Protein AF-A0A0K8QEB0-F1 (afdb_monomer)

Secondary structure (DSSP, 8-state):
-----HHHHHHH-S-EEEEETTTTEEEEE-S-HHHHHHHHHHHHHHHHHHHHHHHHHHHHHHHHHHHHHH-PPPPPPS---SS--TTHHHHHHHHT------SSHHHHHHHHHHHHTSS--

Structure (mmCIF, N/CA/C/O backbone):
data_AF-A0A0K8QEB0-F1
#
_entry.id   AF-A0A0K8QEB0-F1
#
loop_
_atom_site.group_PDB
_atom_site.id
_atom_site.type_symbol
_atom_site.label_atom_id
_atom_site.label_alt_id
_atom_site.label_comp_id
_atom_site.label_asym_id
_atom_site.label_entity_id
_atom_site.label_seq_id
_atom_site.pdbx_PDB_ins_code
_atom_site.Cartn_x
_atom_site.Cartn_y
_atom_site.Cartn_z
_atom_site.occupancy
_atom_site.B_iso_or_equiv
_atom_site.auth_seq_id
_atom_site.auth_comp_id
_atom_site.auth_asym_id
_atom_site.auth_atom_id
_atom_site.pdbx_PDB_model_num
ATOM 1 N N . MET A 1 1 ? -17.908 -8.258 16.533 1.00 55.44 1 MET A N 1
ATOM 2 C CA . MET A 1 1 ? -19.104 -7.524 16.077 1.00 55.44 1 MET A CA 1
ATOM 3 C C . MET A 1 1 ? -18.834 -7.044 14.664 1.00 55.44 1 MET A C 1
ATOM 5 O O . MET A 1 1 ? -17.834 -6.366 14.474 1.00 55.44 1 MET A O 1
ATOM 9 N N . ILE A 1 2 ? -19.636 -7.467 13.684 1.00 75.31 2 ILE A N 1
ATOM 10 C CA . ILE A 1 2 ? -19.538 -6.984 12.299 1.00 75.31 2 ILE A CA 1
ATOM 11 C C . ILE A 1 2 ? -20.680 -5.984 12.134 1.00 75.31 2 ILE A C 1
ATOM 13 O O . ILE A 1 2 ? -21.837 -6.382 12.059 1.00 75.31 2 ILE A O 1
ATOM 17 N N . SER A 1 3 ? -20.352 -4.696 12.175 1.00 77.12 3 SER A N 1
ATOM 18 C CA . SER A 1 3 ? -21.293 -3.597 11.950 1.00 77.12 3 SER A CA 1
ATOM 19 C C . SER A 1 3 ? -20.766 -2.724 10.818 1.00 77.12 3 SER A C 1
ATOM 21 O O . SER A 1 3 ? -19.554 -2.632 10.634 1.00 77.12 3 SER A O 1
ATOM 23 N N . HIS A 1 4 ? -21.675 -2.107 10.068 1.00 81.00 4 HIS A N 1
ATOM 24 C CA . HIS A 1 4 ? -21.356 -1.131 9.020 1.00 81.00 4 HIS A CA 1
ATOM 25 C C . HIS A 1 4 ? -21.641 0.311 9.473 1.00 81.00 4 HIS A C 1
ATOM 27 O O . HIS A 1 4 ? -21.369 1.248 8.729 1.00 81.00 4 HIS A O 1
ATOM 33 N N . ASP A 1 5 ? -22.182 0.490 10.682 1.00 88.69 5 ASP A N 1
ATOM 34 C CA . ASP A 1 5 ? -22.431 1.806 11.267 1.00 88.69 5 ASP A CA 1
ATOM 35 C C . ASP A 1 5 ? -21.118 2.443 11.741 1.00 88.69 5 ASP A C 1
ATOM 37 O O . ASP A 1 5 ? -20.457 1.953 12.658 1.00 88.69 5 ASP A O 1
ATOM 41 N N . VAL A 1 6 ? -20.749 3.543 11.093 1.00 85.12 6 VAL A N 1
ATOM 42 C CA . VAL A 1 6 ? -19.469 4.233 11.261 1.00 85.12 6 VAL A CA 1
ATOM 43 C C . VAL A 1 6 ? -19.370 4.946 12.615 1.00 85.12 6 VAL A C 1
ATOM 45 O O . VAL A 1 6 ? -18.291 4.956 13.212 1.00 85.12 6 VAL A O 1
ATOM 48 N N . GLU A 1 7 ? -20.472 5.502 13.128 1.00 86.00 7 GLU A N 1
ATOM 49 C CA . GLU A 1 7 ? -20.476 6.254 14.394 1.00 86.00 7 GLU A CA 1
ATOM 50 C C . GLU A 1 7 ? -20.309 5.311 15.590 1.00 86.00 7 GLU A C 1
ATOM 52 O O . GLU A 1 7 ? -19.519 5.565 16.504 1.00 86.00 7 GLU A O 1
ATOM 57 N N . LEU A 1 8 ? -20.973 4.155 15.539 1.00 85.75 8 LEU A N 1
ATOM 58 C CA . LEU A 1 8 ? -20.838 3.118 16.558 1.00 85.75 8 LEU A CA 1
ATOM 59 C C . LEU A 1 8 ? -19.424 2.513 16.585 1.00 85.75 8 LEU A C 1
ATOM 61 O O . LEU A 1 8 ? -18.883 2.229 17.660 1.00 85.75 8 LEU A O 1
ATOM 65 N N . LEU A 1 9 ? -18.816 2.306 15.411 1.00 83.81 9 LEU A N 1
ATOM 66 C CA . LEU A 1 9 ? -17.455 1.775 15.298 1.00 83.81 9 LEU A CA 1
ATOM 67 C C . LEU A 1 9 ? -16.426 2.745 15.882 1.00 8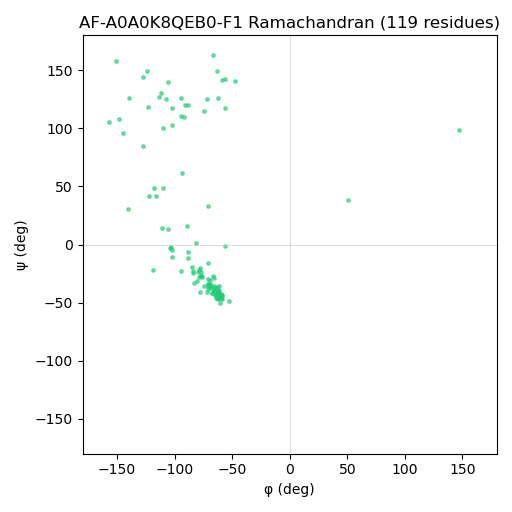3.81 9 LEU A C 1
ATOM 69 O O . LEU A 1 9 ? -15.489 2.308 16.550 1.00 83.81 9 LEU A O 1
ATOM 73 N N . GLU A 1 10 ? -16.609 4.050 15.679 1.00 84.50 10 GLU A N 1
ATOM 74 C CA . GLU A 1 10 ? -15.720 5.057 16.254 1.00 84.50 10 GLU A CA 1
ATOM 75 C C . GLU A 1 10 ? -15.742 5.039 17.789 1.00 84.50 10 GLU A C 1
ATOM 77 O O . GLU A 1 10 ? -14.686 5.134 18.415 1.00 84.50 10 GLU A O 1
ATOM 82 N N . ALA A 1 11 ? -16.920 4.862 18.390 1.00 85.62 11 ALA A N 1
ATOM 83 C CA . ALA A 1 11 ? -17.082 4.886 19.840 1.00 85.62 11 ALA A CA 1
ATOM 84 C C . ALA A 1 11 ? -16.588 3.610 20.546 1.00 85.62 11 ALA A C 1
ATOM 86 O O . ALA A 1 11 ? -16.217 3.662 21.718 1.00 85.62 11 ALA A O 1
ATOM 87 N N . THR A 1 12 ? -16.603 2.455 19.871 1.00 84.31 12 THR A N 1
ATOM 88 C CA . THR A 1 12 ? -16.459 1.148 20.544 1.00 84.31 12 THR A CA 1
ATOM 89 C C . THR A 1 12 ? -15.236 0.340 20.115 1.00 84.31 12 THR A C 1
ATOM 91 O O . THR A 1 12 ? -14.792 -0.545 20.854 1.00 84.31 12 THR A O 1
ATOM 94 N N . VAL A 1 13 ? -14.661 0.603 18.937 1.00 83.88 13 VAL A N 1
ATOM 95 C CA . VAL A 1 13 ? -13.631 -0.271 18.366 1.00 83.88 13 VAL A CA 1
ATOM 96 C C . VAL A 1 13 ? -12.226 0.152 18.772 1.00 83.88 13 VAL A C 1
ATOM 98 O O . VAL A 1 13 ? -11.731 1.214 18.407 1.00 83.88 13 VAL A O 1
ATOM 101 N N . ASN A 1 14 ? -11.536 -0.763 19.450 1.00 85.69 14 ASN A N 1
ATOM 102 C CA . ASN A 1 14 ? -10.115 -0.632 19.778 1.00 85.69 14 ASN A CA 1
ATOM 103 C C . ASN A 1 14 ? -9.201 -1.333 18.745 1.00 85.69 14 ASN A C 1
ATOM 105 O O . ASN A 1 14 ? -8.017 -1.023 18.624 1.00 85.69 14 ASN A O 1
ATOM 109 N N . LYS A 1 15 ? -9.751 -2.310 18.007 1.00 86.56 15 LYS A N 1
ATOM 110 C CA . LYS A 1 15 ? -9.024 -3.206 17.095 1.00 86.56 15 LYS A CA 1
ATOM 111 C C . LYS A 1 15 ? -9.813 -3.452 15.808 1.00 86.56 15 LYS A C 1
ATOM 113 O O . LYS A 1 15 ? -10.947 -3.919 15.881 1.00 86.56 15 LYS A O 1
ATOM 118 N N . VAL A 1 16 ? -9.199 -3.210 14.651 1.00 87.31 16 VAL A N 1
ATOM 119 C CA . VAL A 1 16 ? -9.812 -3.389 13.324 1.00 87.31 16 VAL A CA 1
ATOM 120 C C . VAL A 1 16 ? -9.111 -4.521 12.574 1.00 87.31 16 VAL A C 1
ATOM 122 O O . VAL A 1 16 ? -7.890 -4.510 12.416 1.00 87.31 16 VAL A O 1
ATOM 125 N N . TYR A 1 17 ? -9.892 -5.487 12.094 1.00 87.31 17 TYR A N 1
ATOM 126 C CA . TYR A 1 17 ? -9.429 -6.527 11.177 1.00 87.31 17 TYR A CA 1
ATOM 127 C C . TYR A 1 17 ? -9.897 -6.164 9.773 1.00 87.31 17 TYR A C 1
ATOM 129 O O . TYR A 1 17 ? -11.100 -6.079 9.531 1.00 87.31 17 TYR A O 1
ATOM 137 N N . HIS A 1 18 ? -8.957 -5.942 8.861 1.00 85.81 18 HIS A N 1
ATOM 138 C CA . HIS A 1 18 ? -9.266 -5.656 7.467 1.00 85.81 18 HIS A CA 1
ATOM 139 C C . HIS A 1 18 ? -8.920 -6.859 6.597 1.00 85.81 18 HIS A C 1
ATOM 141 O O . HIS A 1 18 ? -7.782 -7.330 6.601 1.00 85.81 18 HIS A O 1
ATOM 147 N N . LEU A 1 19 ? -9.897 -7.329 5.827 1.00 85.81 19 LEU A N 1
ATOM 148 C CA . LEU A 1 19 ? -9.711 -8.384 4.841 1.00 85.81 19 LEU A CA 1
ATOM 149 C C . LEU A 1 19 ? -9.444 -7.745 3.473 1.00 85.81 19 LEU A C 1
ATOM 151 O O . LEU A 1 19 ? -10.337 -7.138 2.889 1.00 85.81 19 LEU A O 1
ATOM 155 N N . ASP A 1 20 ? -8.221 -7.874 2.960 1.00 83.81 20 ASP A N 1
ATOM 156 C CA . ASP A 1 20 ? -7.879 -7.408 1.613 1.00 83.81 20 ASP A CA 1
ATOM 157 C C . ASP A 1 20 ? -8.075 -8.540 0.595 1.00 83.81 20 ASP A C 1
ATOM 159 O O . ASP A 1 20 ? -7.310 -9.510 0.559 1.00 83.81 20 ASP A O 1
ATOM 163 N N . ALA A 1 21 ? -9.098 -8.402 -0.253 1.00 81.81 21 ALA A N 1
ATOM 164 C CA . ALA A 1 21 ? -9.458 -9.388 -1.270 1.00 81.81 21 ALA A CA 1
ATOM 165 C C . ALA A 1 21 ? -8.393 -9.552 -2.367 1.00 81.81 21 A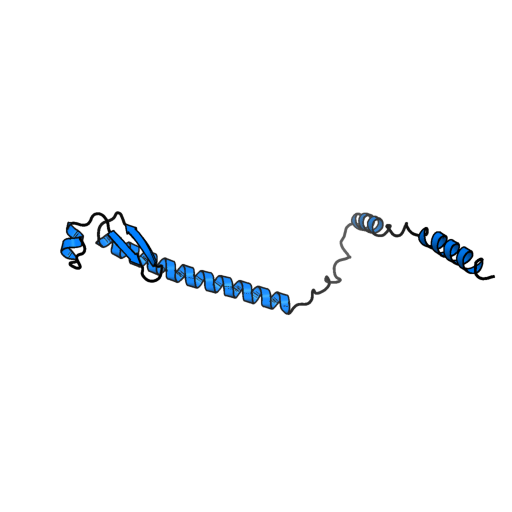LA A C 1
ATOM 167 O O . ALA A 1 21 ? -8.246 -10.640 -2.916 1.00 81.81 21 ALA A O 1
ATOM 168 N N . ASN A 1 22 ? -7.608 -8.511 -2.666 1.00 81.88 22 ASN A N 1
ATOM 169 C CA . ASN A 1 22 ? -6.603 -8.573 -3.732 1.00 81.88 22 ASN A CA 1
ATOM 170 C C . ASN A 1 22 ? -5.350 -9.347 -3.310 1.00 81.88 22 ASN A C 1
ATOM 172 O O . ASN A 1 22 ? -4.635 -9.883 -4.156 1.00 81.88 22 ASN A O 1
ATOM 176 N N . ARG A 1 23 ? -5.059 -9.377 -2.004 1.00 82.12 23 ARG A N 1
ATOM 177 C CA . ARG A 1 23 ? -3.908 -10.088 -1.426 1.00 82.12 23 ARG A CA 1
ATOM 178 C C . ARG A 1 23 ? -4.294 -11.420 -0.778 1.00 82.12 23 ARG A C 1
ATOM 180 O O . ARG A 1 23 ? -3.401 -12.179 -0.421 1.00 82.12 23 ARG A O 1
ATOM 187 N N . ALA A 1 24 ? -5.593 -11.686 -0.605 1.00 87.94 24 ALA A N 1
ATOM 188 C CA . ALA A 1 24 ? -6.117 -12.796 0.194 1.00 87.94 24 ALA A CA 1
ATOM 189 C C . ALA A 1 24 ? -5.488 -12.853 1.604 1.00 87.94 24 ALA A C 1
ATOM 191 O O . ALA A 1 24 ? -5.193 -13.926 2.128 1.00 87.94 24 ALA A O 1
ATOM 192 N N . GLN A 1 25 ? -5.253 -11.685 2.215 1.00 85.38 25 GLN A N 1
ATOM 193 C CA . GLN A 1 25 ? -4.611 -11.570 3.524 1.00 85.38 25 GLN A CA 1
ATOM 194 C C . GLN A 1 25 ? -5.452 -10.720 4.480 1.00 85.38 25 GLN A C 1
ATOM 196 O O . GLN A 1 25 ? -6.085 -9.740 4.083 1.00 85.38 25 GLN A O 1
ATOM 201 N N . ILE A 1 26 ? -5.432 -11.107 5.757 1.00 87.94 26 ILE A N 1
ATOM 202 C CA . ILE A 1 26 ? -6.028 -10.356 6.861 1.00 87.94 26 ILE A CA 1
ATOM 203 C C . ILE A 1 26 ? -4.947 -9.476 7.489 1.00 87.94 26 ILE A C 1
ATOM 205 O O . ILE A 1 26 ? -3.896 -9.973 7.897 1.00 87.94 26 ILE A O 1
ATOM 209 N N . ASP A 1 27 ? -5.227 -8.181 7.590 1.00 86.25 27 ASP A N 1
ATOM 210 C CA . ASP A 1 27 ? -4.394 -7.207 8.287 1.00 86.25 27 ASP A CA 1
ATOM 211 C C . ASP A 1 27 ? -5.052 -6.820 9.622 1.00 86.25 27 ASP A C 1
ATOM 213 O O . ASP A 1 27 ? -6.272 -6.646 9.710 1.00 86.25 27 ASP A O 1
ATOM 217 N N . PHE A 1 28 ? -4.238 -6.674 10.667 1.00 88.75 28 PHE A N 1
ATOM 218 C CA . PHE A 1 28 ? -4.682 -6.304 12.009 1.00 88.75 28 PHE A CA 1
ATOM 219 C C . PHE A 1 28 ? -4.186 -4.909 12.385 1.00 88.75 28 PHE A C 1
ATOM 221 O O . PHE A 1 28 ? -2.992 -4.623 12.307 1.00 88.75 28 PHE A O 1
ATOM 228 N N . TYR A 1 29 ? -5.100 -4.071 12.867 1.00 88.94 29 TYR A N 1
ATOM 229 C CA . TYR A 1 29 ? -4.813 -2.714 13.310 1.00 88.94 29 TYR A CA 1
ATOM 230 C C . TYR A 1 29 ? -5.257 -2.521 14.756 1.00 88.94 29 TYR A C 1
ATOM 232 O O . TYR A 1 29 ? -6.442 -2.604 15.071 1.00 88.94 29 TYR A O 1
ATOM 240 N N . ASN A 1 30 ? -4.308 -2.213 15.640 1.00 88.56 30 ASN A N 1
ATOM 241 C CA . ASN A 1 30 ? -4.579 -1.854 17.034 1.00 88.56 30 ASN A CA 1
ATOM 242 C C . ASN A 1 30 ? -4.684 -0.327 17.183 1.00 88.56 30 ASN A C 1
ATOM 244 O O . ASN A 1 30 ? -3.840 0.308 17.813 1.00 88.56 30 ASN A O 1
ATOM 248 N N . MET A 1 31 ? -5.657 0.273 16.498 1.00 86.94 31 MET A N 1
ATOM 249 C CA . MET A 1 31 ? -5.915 1.714 16.509 1.00 86.94 31 MET A CA 1
ATOM 250 C C . MET A 1 31 ? -7.402 1.989 16.273 1.00 86.94 31 MET A C 1
ATOM 252 O O . MET A 1 31 ? -8.104 1.165 15.690 1.00 86.94 31 MET A O 1
ATOM 256 N N . GLY A 1 32 ? -7.863 3.164 16.704 1.00 86.75 32 GLY A N 1
ATOM 257 C CA . GLY A 1 32 ? -9.243 3.599 16.496 1.00 86.75 32 GLY A CA 1
ATOM 258 C C . GLY A 1 32 ? -9.588 3.851 15.024 1.00 86.75 32 GLY A C 1
ATOM 259 O O . GLY A 1 32 ? -8.711 4.053 14.177 1.00 86.75 32 GLY A O 1
ATOM 260 N N . TRP A 1 33 ? -10.889 3.898 14.739 1.00 87.50 33 TRP A N 1
ATOM 261 C CA . TRP A 1 33 ? -11.459 3.927 13.388 1.00 87.50 33 TRP A CA 1
ATOM 262 C C . TRP A 1 33 ? -10.900 5.032 12.467 1.00 87.50 33 TRP A C 1
ATOM 264 O O . TRP A 1 33 ? -10.453 4.751 11.355 1.00 87.50 33 TRP A O 1
ATOM 274 N N . LYS A 1 34 ? -10.827 6.285 12.935 1.00 87.19 34 LYS A N 1
ATOM 275 C CA . LYS A 1 34 ? -10.319 7.421 12.134 1.00 87.19 34 LYS A CA 1
ATOM 276 C C . LYS A 1 34 ? -8.852 7.272 11.719 1.00 87.19 34 LYS A C 1
ATOM 278 O O . LYS A 1 34 ? -8.493 7.578 10.585 1.00 87.19 34 LYS A O 1
ATOM 283 N N . ARG A 1 35 ? -7.999 6.790 12.630 1.00 88.69 35 ARG A N 1
ATOM 284 C CA . ARG A 1 35 ? -6.571 6.554 12.346 1.00 88.69 35 ARG A CA 1
ATOM 285 C C . ARG A 1 35 ? -6.386 5.385 11.386 1.00 88.69 35 ARG A C 1
ATOM 287 O O . ARG A 1 35 ? -5.536 5.451 10.505 1.00 88.69 35 ARG A O 1
ATOM 294 N N . TYR A 1 36 ? -7.222 4.358 11.520 1.00 90.12 36 TYR A N 1
ATOM 295 C CA . TYR A 1 36 ? -7.250 3.233 10.596 1.00 90.12 36 TYR A CA 1
ATOM 296 C C . TYR A 1 36 ? -7.541 3.677 9.150 1.00 90.12 36 TYR A C 1
ATOM 298 O O . TYR A 1 36 ? -6.821 3.262 8.246 1.00 90.12 36 TYR A O 1
ATOM 306 N N . LEU A 1 37 ? -8.509 4.575 8.921 1.00 89.12 37 LEU A N 1
ATOM 307 C CA . LEU A 1 37 ? -8.803 5.094 7.574 1.00 89.12 37 LEU A CA 1
ATOM 308 C C . LEU A 1 37 ? -7.611 5.839 6.950 1.00 89.12 37 LEU A C 1
ATOM 310 O O . LEU A 1 37 ? -7.296 5.637 5.779 1.00 89.12 37 LEU A O 1
ATOM 314 N N . GLN A 1 38 ? -6.909 6.660 7.735 1.00 91.25 38 GLN A N 1
ATOM 315 C CA . GLN A 1 38 ? -5.703 7.356 7.269 1.00 91.25 38 GLN A CA 1
ATOM 316 C C . GLN A 1 38 ? -4.582 6.371 6.922 1.00 91.25 38 GLN A C 1
ATOM 318 O O . GLN A 1 38 ? -3.936 6.508 5.885 1.00 91.25 38 GLN A O 1
ATOM 323 N N . GLN A 1 39 ? -4.376 5.357 7.767 1.00 89.31 39 GLN A N 1
ATOM 324 C CA . GLN A 1 39 ? -3.372 4.322 7.533 1.00 89.31 39 GLN A CA 1
ATOM 325 C C . GLN A 1 39 ? -3.694 3.481 6.291 1.00 89.31 39 GLN A C 1
ATOM 327 O O . GLN A 1 39 ? -2.805 3.128 5.525 1.00 89.31 39 GLN A O 1
ATOM 332 N N . ARG A 1 40 ? -4.974 3.197 6.047 1.00 89.25 40 ARG A N 1
ATOM 333 C CA . ARG A 1 40 ? -5.428 2.506 4.835 1.00 89.25 40 ARG A CA 1
ATOM 334 C C . ARG A 1 40 ? -5.065 3.286 3.575 1.00 89.25 40 ARG A C 1
ATOM 336 O O . ARG A 1 40 ? -4.500 2.716 2.646 1.00 89.25 40 ARG A O 1
ATOM 343 N N . GLU A 1 41 ? -5.308 4.593 3.565 1.00 87.81 41 GLU A N 1
ATOM 344 C CA . GLU A 1 41 ? -4.986 5.441 2.415 1.00 87.81 41 GLU A CA 1
ATOM 345 C C . GLU A 1 41 ? -3.467 5.536 2.165 1.00 87.81 41 GLU A C 1
ATOM 347 O O . GLU A 1 41 ? -3.005 5.510 1.017 1.00 87.81 41 GLU A O 1
ATOM 352 N N . THR A 1 42 ? -2.659 5.642 3.225 1.00 90.81 42 THR A N 1
ATOM 353 C CA . THR A 1 42 ? -1.195 5.670 3.094 1.00 90.81 42 THR A CA 1
ATOM 354 C C . THR A 1 42 ? -0.649 4.332 2.608 1.00 90.81 42 THR A C 1
ATOM 356 O O . THR A 1 42 ? 0.205 4.327 1.714 1.00 90.81 42 THR A O 1
ATOM 359 N N . ASP A 1 43 ? -1.177 3.219 3.120 1.00 88.12 43 ASP A N 1
ATOM 360 C CA . ASP A 1 43 ? -0.805 1.868 2.708 1.00 88.12 43 ASP A CA 1
ATOM 361 C C . ASP A 1 43 ? -1.136 1.649 1.218 1.00 88.12 43 ASP A C 1
ATOM 363 O O . ASP A 1 43 ? -0.266 1.236 0.448 1.00 88.12 43 ASP A O 1
ATOM 367 N N . GLU A 1 44 ? -2.336 2.017 0.753 1.00 84.75 44 GLU A N 1
ATOM 368 C CA . GLU A 1 44 ? -2.724 1.917 -0.666 1.00 84.75 44 GLU A CA 1
ATOM 369 C C . GLU A 1 44 ? -1.813 2.743 -1.586 1.00 84.75 44 GLU A C 1
ATOM 371 O O . GLU A 1 44 ? -1.342 2.263 -2.629 1.00 84.75 44 GLU A O 1
ATOM 376 N N . ARG A 1 45 ? -1.500 3.982 -1.186 1.00 88.06 45 ARG A N 1
ATOM 377 C CA . ARG A 1 45 ? -0.569 4.852 -1.921 1.00 88.06 45 ARG A CA 1
ATOM 378 C C . ARG A 1 45 ? 0.836 4.262 -1.973 1.00 88.06 45 ARG A C 1
ATOM 380 O O . ARG A 1 45 ? 1.476 4.328 -3.026 1.00 88.06 45 ARG A O 1
ATOM 387 N N . ALA A 1 46 ? 1.324 3.692 -0.873 1.00 90.06 46 ALA A N 1
ATOM 388 C CA . ALA A 1 46 ? 2.621 3.029 -0.829 1.00 90.06 46 ALA A CA 1
ATOM 389 C C . ALA A 1 46 ? 2.648 1.827 -1.781 1.00 90.06 46 ALA A C 1
ATOM 391 O O . ALA A 1 46 ? 3.553 1.729 -2.611 1.00 90.06 46 ALA A O 1
ATOM 392 N N . ARG A 1 47 ? 1.607 0.985 -1.778 1.00 86.56 47 ARG A N 1
ATOM 393 C CA . ARG A 1 47 ? 1.534 -0.187 -2.667 1.00 86.56 47 ARG A CA 1
ATOM 394 C C . ARG A 1 47 ? 1.504 0.181 -4.143 1.00 86.56 47 ARG A C 1
ATOM 396 O O . ARG A 1 47 ? 2.201 -0.443 -4.944 1.00 86.56 47 ARG A O 1
ATOM 403 N N . LYS A 1 48 ? 0.758 1.221 -4.526 1.00 87.94 48 LYS A N 1
ATOM 404 C CA . LYS A 1 48 ? 0.750 1.703 -5.918 1.00 87.94 48 LYS A CA 1
ATOM 405 C C . LYS A 1 48 ? 2.139 2.178 -6.357 1.00 87.94 48 LYS A C 1
ATOM 407 O O . LYS A 1 48 ? 2.561 1.904 -7.480 1.00 87.94 48 LYS A O 1
ATOM 412 N N . ARG A 1 49 ? 2.871 2.853 -5.463 1.00 91.12 49 ARG A N 1
ATOM 413 C CA . ARG A 1 49 ? 4.251 3.296 -5.719 1.00 91.12 49 ARG A CA 1
ATOM 414 C C . ARG A 1 49 ? 5.218 2.120 -5.821 1.00 91.12 49 ARG A C 1
ATOM 416 O O . ARG A 1 49 ? 6.066 2.123 -6.705 1.00 91.12 49 ARG A O 1
ATOM 423 N N . GLU A 1 50 ? 5.091 1.115 -4.960 1.00 87.12 50 GLU A N 1
ATOM 424 C CA . GLU A 1 50 ? 5.930 -0.088 -4.988 1.00 87.12 50 GLU A CA 1
ATOM 425 C C . GLU A 1 50 ? 5.785 -0.858 -6.305 1.00 87.12 50 GLU A C 1
ATOM 427 O O . GLU A 1 50 ? 6.802 -1.203 -6.909 1.00 87.12 50 GLU A O 1
ATOM 432 N N . ARG A 1 51 ? 4.551 -1.044 -6.798 1.00 88.19 51 ARG A N 1
ATOM 433 C CA . ARG A 1 51 ? 4.289 -1.670 -8.108 1.00 88.19 51 ARG A CA 1
ATOM 434 C C . ARG A 1 51 ? 4.924 -0.875 -9.250 1.00 88.19 51 ARG A C 1
ATOM 436 O O . ARG A 1 51 ? 5.722 -1.424 -10.003 1.00 88.19 51 ARG A O 1
ATOM 443 N N . ALA A 1 52 ? 4.686 0.438 -9.295 1.00 91.94 52 ALA A N 1
ATOM 444 C CA . ALA A 1 52 ? 5.279 1.307 -10.312 1.00 91.94 52 ALA A CA 1
ATOM 445 C C . ALA A 1 52 ? 6.819 1.319 -10.257 1.00 91.94 52 ALA A C 1
ATOM 447 O O . ALA A 1 52 ? 7.490 1.401 -11.284 1.00 91.94 52 ALA A O 1
ATOM 448 N N . ASN A 1 53 ? 7.411 1.233 -9.065 1.00 92.25 53 ASN A N 1
ATOM 449 C CA . ASN A 1 53 ? 8.862 1.162 -8.909 1.00 92.25 53 ASN A CA 1
ATOM 450 C C . ASN A 1 53 ? 9.422 -0.188 -9.371 1.00 92.25 53 ASN A C 1
ATOM 452 O O . ASN A 1 53 ? 10.503 -0.218 -9.958 1.00 92.25 53 ASN A O 1
ATOM 456 N N . ALA A 1 54 ? 8.717 -1.293 -9.118 1.00 92.75 54 ALA A N 1
ATOM 457 C CA . ALA A 1 54 ? 9.101 -2.613 -9.608 1.00 92.75 54 ALA A CA 1
ATOM 458 C C . ALA A 1 54 ? 9.063 -2.671 -11.143 1.00 92.75 54 ALA A C 1
ATOM 460 O O . ALA A 1 54 ? 10.039 -3.094 -11.759 1.00 92.75 54 ALA A O 1
ATOM 461 N N . GLU A 1 55 ? 7.998 -2.154 -11.758 1.00 92.81 55 GLU A N 1
ATOM 462 C CA . GLU A 1 55 ? 7.860 -2.045 -13.216 1.00 92.81 55 GLU A CA 1
ATOM 463 C C . GLU A 1 55 ? 8.982 -1.200 -13.830 1.00 92.81 55 GLU A C 1
ATOM 465 O O . GLU A 1 55 ? 9.647 -1.626 -14.774 1.00 92.81 55 GLU A O 1
ATOM 470 N N . LYS A 1 56 ? 9.276 -0.033 -13.242 1.00 93.25 56 LYS A N 1
ATOM 471 C CA . LYS A 1 56 ? 10.393 0.818 -13.679 1.00 93.25 56 LYS A CA 1
ATOM 472 C C . LYS A 1 56 ? 11.737 0.096 -13.596 1.00 93.25 56 LYS A C 1
ATOM 474 O O . LYS A 1 56 ? 12.539 0.199 -14.520 1.00 93.25 56 LYS A O 1
ATOM 479 N N . LYS A 1 57 ? 11.997 -0.644 -12.513 1.00 92.25 57 LYS A N 1
ATOM 480 C CA . LYS A 1 57 ? 13.232 -1.433 -12.364 1.00 92.25 57 LYS A CA 1
ATOM 481 C C . LYS A 1 57 ? 13.323 -2.533 -13.421 1.00 92.25 57 LYS A C 1
ATOM 483 O O . LYS A 1 57 ? 14.392 -2.717 -13.997 1.00 92.25 57 LYS A O 1
ATOM 488 N N . ALA A 1 58 ? 12.218 -3.222 -13.702 1.00 92.75 58 ALA A N 1
ATOM 489 C CA . ALA A 1 58 ? 12.166 -4.233 -14.752 1.00 92.75 58 ALA A CA 1
ATOM 490 C C . ALA A 1 58 ? 12.478 -3.622 -16.127 1.00 92.75 58 ALA A C 1
ATOM 492 O O . ALA A 1 58 ? 13.322 -4.154 -16.844 1.00 92.75 58 ALA A O 1
ATOM 493 N N . GLN A 1 59 ? 11.888 -2.468 -16.455 1.00 92.31 59 GLN A N 1
ATOM 494 C CA . GLN A 1 59 ? 12.156 -1.773 -17.715 1.00 92.31 59 GLN 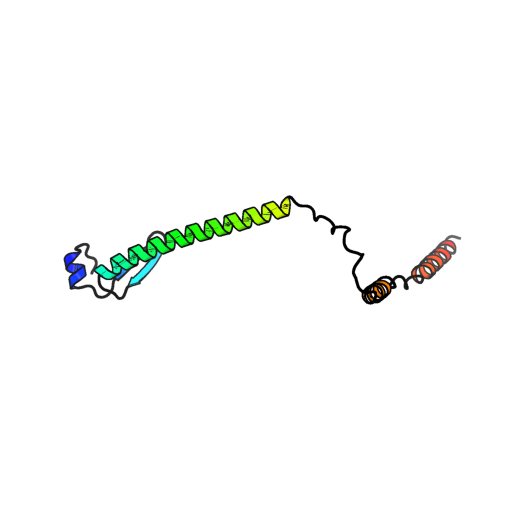A CA 1
ATOM 495 C C . GLN A 1 59 ? 13.637 -1.396 -17.861 1.00 92.31 59 GLN A C 1
ATOM 497 O O . GLN A 1 59 ? 14.248 -1.686 -18.887 1.00 92.31 59 GLN A O 1
ATOM 502 N N . VAL A 1 60 ? 14.249 -0.831 -16.814 1.00 92.75 60 VAL A N 1
ATOM 503 C CA . VAL A 1 60 ? 15.677 -0.467 -16.822 1.00 92.75 60 VAL A CA 1
ATOM 504 C C . VAL A 1 60 ? 16.569 -1.688 -17.069 1.00 92.75 60 VAL A C 1
ATOM 506 O O . VAL A 1 60 ? 17.519 -1.607 -17.850 1.00 92.75 60 VAL A O 1
ATOM 509 N N . LEU A 1 61 ? 16.263 -2.827 -16.438 1.00 91.94 61 LEU A N 1
ATOM 510 C CA . LEU A 1 61 ? 17.014 -4.069 -16.638 1.00 91.94 61 LEU A CA 1
ATOM 511 C C . LEU A 1 61 ? 16.856 -4.612 -18.065 1.00 91.94 61 LEU A C 1
ATOM 513 O O . LEU A 1 61 ? 17.839 -5.060 -18.658 1.00 91.94 61 LEU A O 1
ATOM 517 N N . MET A 1 62 ? 15.656 -4.523 -18.643 1.00 90.75 62 MET A N 1
ATOM 518 C CA . MET A 1 62 ? 15.409 -4.915 -20.035 1.00 90.75 62 MET A CA 1
ATOM 519 C C . MET A 1 62 ? 16.165 -4.016 -21.018 1.00 90.75 62 MET A C 1
ATOM 521 O O . MET A 1 62 ? 16.822 -4.510 -21.935 1.00 90.75 62 MET A O 1
ATOM 525 N N . ASP A 1 63 ? 16.163 -2.703 -20.795 1.00 89.94 63 ASP A N 1
ATOM 526 C CA . ASP A 1 63 ? 16.905 -1.750 -21.624 1.00 89.94 63 ASP A CA 1
ATOM 527 C C . ASP A 1 63 ? 18.422 -1.971 -21.530 1.00 89.94 63 ASP A C 1
ATOM 529 O O . ASP A 1 63 ? 19.139 -1.873 -22.533 1.00 89.94 63 ASP A O 1
ATOM 533 N N . GLN A 1 64 ? 18.929 -2.311 -20.340 1.00 90.06 64 GLN A N 1
ATOM 534 C CA . GLN A 1 64 ? 20.328 -2.689 -20.146 1.00 90.06 64 GLN A CA 1
ATOM 535 C C . GLN A 1 64 ? 20.677 -3.972 -20.913 1.00 90.06 64 GLN A C 1
ATOM 537 O O . GLN A 1 64 ? 21.687 -4.003 -21.623 1.00 90.06 64 GLN A O 1
ATOM 542 N N . ALA A 1 65 ? 19.836 -5.004 -20.824 1.00 88.19 65 ALA A N 1
ATOM 543 C CA . ALA A 1 65 ? 20.023 -6.254 -21.555 1.00 88.19 65 ALA A CA 1
ATOM 544 C C . ALA A 1 65 ? 20.020 -6.031 -23.080 1.00 88.19 65 ALA A C 1
ATOM 546 O O . ALA A 1 65 ? 20.891 -6.539 -23.790 1.00 88.19 65 ALA A O 1
ATOM 547 N N . ASN A 1 66 ? 19.109 -5.194 -23.584 1.00 85.94 66 ASN A N 1
ATOM 548 C CA . ASN A 1 66 ? 19.031 -4.845 -25.003 1.00 85.94 66 ASN A CA 1
ATOM 549 C C . ASN A 1 66 ? 20.298 -4.124 -25.498 1.00 85.94 66 ASN A C 1
ATOM 551 O O . ASN A 1 66 ? 20.818 -4.450 -26.568 1.00 85.94 66 ASN A O 1
ATOM 555 N N . LYS A 1 67 ? 20.858 -3.201 -24.702 1.00 82.56 67 LYS A N 1
ATOM 556 C CA . LYS A 1 67 ? 22.133 -2.529 -25.025 1.00 82.56 67 LYS A CA 1
ATOM 557 C C . LYS A 1 67 ? 23.314 -3.500 -25.083 1.00 82.56 67 LYS A C 1
ATOM 559 O O . LYS A 1 67 ? 24.195 -3.331 -25.924 1.00 82.56 67 LYS A O 1
ATOM 564 N N . MET A 1 68 ? 23.337 -4.512 -24.215 1.00 79.06 68 MET A N 1
ATOM 565 C CA . MET A 1 68 ? 24.374 -5.549 -24.222 1.00 79.06 68 MET A CA 1
ATOM 566 C C . MET A 1 68 ? 24.255 -6.491 -25.424 1.00 79.06 68 MET A C 1
ATOM 568 O O . MET A 1 68 ? 25.274 -6.907 -25.968 1.00 79.06 68 MET A O 1
ATOM 572 N N . ARG A 1 69 ? 23.032 -6.786 -25.884 1.00 69.50 69 ARG A N 1
ATOM 573 C CA . ARG A 1 69 ? 22.796 -7.648 -27.052 1.00 69.50 69 ARG A CA 1
ATOM 574 C C . ARG A 1 69 ? 23.315 -7.040 -28.361 1.00 69.50 69 ARG A C 1
ATOM 576 O O . ARG A 1 69 ? 23.790 -7.773 -29.221 1.00 69.50 69 ARG A O 1
ATOM 583 N N . ALA A 1 70 ? 23.227 -5.719 -28.524 1.00 71.44 70 ALA A N 1
ATOM 584 C CA . ALA A 1 70 ? 23.534 -5.042 -29.788 1.00 71.44 70 ALA A CA 1
ATOM 585 C C . ALA A 1 70 ? 25.011 -4.635 -29.965 1.00 71.44 70 ALA A C 1
ATOM 587 O O . ALA A 1 70 ? 25.404 -4.242 -31.064 1.00 71.44 70 ALA A O 1
ATOM 588 N N . LYS A 1 71 ? 25.842 -4.701 -28.915 1.00 61.44 71 LYS A N 1
ATOM 589 C CA . LYS A 1 71 ? 27.236 -4.244 -28.978 1.00 61.44 71 LYS A CA 1
ATOM 590 C C . LYS A 1 71 ? 28.212 -5.422 -28.910 1.00 61.44 71 LYS A C 1
ATOM 592 O O . LYS A 1 71 ? 28.519 -5.871 -27.806 1.00 61.44 71 LYS A O 1
ATOM 597 N N . PRO A 1 72 ? 28.771 -5.896 -30.041 1.00 55.59 72 PRO A N 1
ATOM 598 C CA . PRO A 1 72 ? 29.951 -6.748 -29.977 1.00 55.59 72 PRO A CA 1
ATOM 599 C C . PRO A 1 72 ? 31.084 -5.981 -29.267 1.00 55.59 72 PRO A C 1
ATOM 601 O O . PRO A 1 72 ? 31.203 -4.759 -29.445 1.00 55.59 72 PRO A O 1
ATOM 604 N N . PRO A 1 73 ? 31.892 -6.649 -28.423 1.00 60.25 73 PRO A N 1
ATOM 605 C CA . PRO A 1 73 ? 32.937 -5.992 -27.650 1.00 60.25 73 PRO A CA 1
ATOM 606 C C . PRO A 1 73 ? 33.889 -5.251 -28.591 1.00 60.25 73 PRO A C 1
ATOM 608 O O . PRO A 1 73 ? 34.549 -5.841 -29.445 1.00 60.25 73 PRO A O 1
ATOM 611 N N . ARG A 1 74 ? 33.942 -3.924 -28.446 1.00 59.25 74 ARG A N 1
ATOM 612 C CA . ARG A 1 74 ? 34.884 -3.081 -29.181 1.00 59.25 74 ARG A CA 1
ATOM 613 C C . ARG A 1 74 ? 36.284 -3.329 -28.602 1.00 59.25 74 ARG A C 1
ATOM 615 O O . ARG A 1 74 ? 36.449 -3.143 -27.396 1.00 59.25 74 ARG A O 1
ATOM 622 N N . PRO A 1 75 ? 37.292 -3.699 -29.410 1.00 59.50 75 PRO A N 1
ATOM 623 C CA . PRO A 1 75 ? 38.657 -3.826 -28.919 1.00 59.50 75 PRO A CA 1
ATOM 624 C C . PRO A 1 75 ? 39.187 -2.467 -28.433 1.00 59.50 75 PRO A C 1
ATOM 626 O O . PRO A 1 75 ? 38.783 -1.406 -28.920 1.00 59.50 75 PRO A O 1
ATOM 629 N N . TRP A 1 76 ? 40.073 -2.522 -27.436 1.00 40.75 76 TRP A N 1
ATOM 630 C CA . TRP A 1 76 ? 40.662 -1.379 -26.732 1.00 40.75 76 TRP A CA 1
ATOM 631 C C . TRP A 1 76 ? 41.179 -0.273 -27.680 1.00 40.75 76 TRP A C 1
ATOM 633 O O . TRP A 1 76 ? 41.766 -0.583 -28.723 1.00 40.75 76 TRP A O 1
ATOM 643 N N . PRO A 1 77 ? 41.009 1.025 -27.347 1.00 48.28 77 PRO A N 1
ATOM 644 C CA . PRO A 1 77 ? 41.538 2.113 -28.163 1.00 48.28 77 PRO A CA 1
ATOM 645 C C . PRO A 1 77 ? 43.072 2.064 -28.238 1.00 48.28 77 PRO A C 1
ATOM 647 O O . PRO A 1 77 ? 43.781 2.102 -27.238 1.00 48.28 77 PRO A O 1
ATOM 650 N N . ARG A 1 78 ? 43.606 2.054 -29.464 1.00 47.94 78 ARG A N 1
ATOM 651 C CA . ARG A 1 78 ? 45.043 2.010 -29.806 1.00 47.94 78 ARG A CA 1
ATOM 652 C C . ARG A 1 78 ? 45.809 3.323 -29.506 1.00 47.94 78 ARG A C 1
ATOM 654 O O . ARG A 1 78 ? 46.712 3.700 -30.246 1.00 47.94 78 ARG A O 1
ATOM 661 N N . ARG A 1 79 ? 45.427 4.053 -28.456 1.00 51.72 79 ARG A N 1
ATOM 662 C CA . ARG A 1 79 ? 46.094 5.244 -27.893 1.00 51.72 79 ARG A CA 1
ATOM 663 C C . ARG A 1 79 ? 45.878 5.134 -26.385 1.00 51.72 79 ARG A C 1
ATOM 665 O O . ARG A 1 79 ? 44.775 5.381 -25.933 1.00 51.72 79 ARG A O 1
ATOM 672 N N . THR A 1 80 ? 46.808 4.606 -25.603 1.00 51.12 80 THR A N 1
ATOM 673 C CA . THR A 1 80 ? 48.000 5.327 -25.152 1.00 51.12 80 THR A CA 1
ATOM 674 C C . THR A 1 80 ? 49.112 4.336 -24.782 1.00 51.12 80 THR A C 1
ATOM 676 O O . THR A 1 80 ? 49.083 3.696 -23.740 1.00 51.12 80 THR A O 1
ATOM 679 N N . TRP A 1 81 ? 50.130 4.225 -25.636 1.00 37.56 81 TRP A N 1
ATOM 680 C CA . TRP A 1 81 ? 51.376 3.490 -25.346 1.00 37.56 81 TRP A CA 1
ATOM 681 C C . TRP A 1 81 ? 52.587 4.434 -25.192 1.00 37.56 81 TRP A C 1
ATOM 683 O O . TRP A 1 81 ? 53.725 3.987 -25.241 1.00 37.56 81 TRP A O 1
ATOM 693 N N . ARG A 1 82 ? 52.371 5.753 -25.047 1.00 50.41 82 ARG A N 1
ATOM 694 C CA . ARG A 1 82 ? 53.4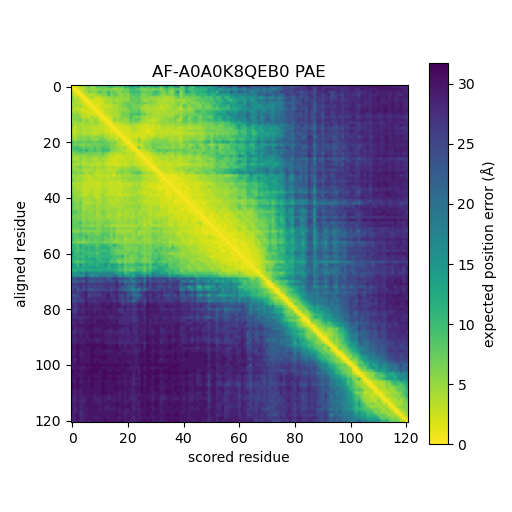49 6.769 -25.066 1.00 50.41 82 ARG A CA 1
ATOM 695 C C . ARG A 1 82 ? 53.838 7.323 -23.684 1.00 50.41 82 ARG A C 1
ATOM 697 O O . ARG A 1 82 ? 54.764 8.114 -23.603 1.00 50.41 82 ARG A O 1
ATOM 704 N N . SER A 1 83 ? 53.182 6.907 -22.601 1.00 52.59 83 SER A N 1
ATOM 705 C CA . SER A 1 83 ? 53.458 7.430 -21.250 1.00 52.59 83 SER A CA 1
ATOM 706 C C . SER A 1 83 ? 53.414 6.358 -20.158 1.00 52.59 83 SER A 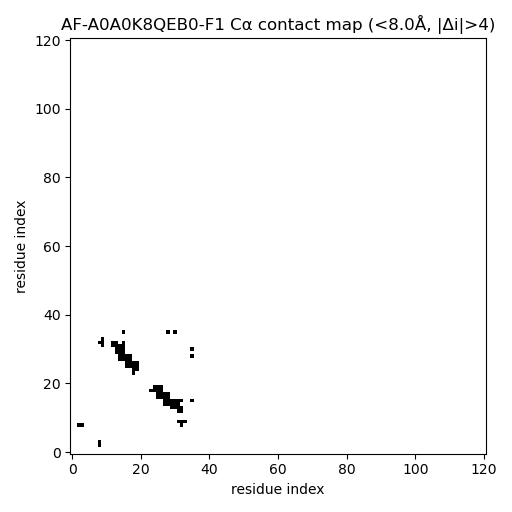C 1
ATOM 708 O O . SER A 1 83 ? 53.043 6.645 -19.023 1.00 52.59 83 SER A O 1
ATOM 710 N N . VAL A 1 84 ? 53.754 5.110 -20.491 1.00 54.31 84 VAL A N 1
ATOM 711 C CA . VAL A 1 84 ? 53.982 4.076 -19.474 1.00 54.31 84 VAL A CA 1
ATOM 712 C C . VAL A 1 84 ? 55.460 4.158 -19.074 1.00 54.31 84 VAL A C 1
ATOM 714 O O . VAL A 1 84 ? 56.308 4.003 -19.954 1.00 54.31 84 VAL A O 1
ATOM 717 N N . PRO A 1 85 ? 55.801 4.416 -17.797 1.00 50.53 85 PRO A N 1
ATOM 718 C CA . PRO A 1 85 ? 57.187 4.414 -17.342 1.00 50.53 85 PRO A CA 1
ATOM 719 C C . PRO A 1 85 ? 57.852 3.070 -17.661 1.00 50.53 85 PRO A C 1
ATOM 721 O O . PRO A 1 85 ? 57.224 2.016 -17.537 1.00 50.53 85 PRO A O 1
ATOM 724 N N . ASN A 1 86 ? 59.131 3.103 -18.046 1.00 57.47 86 ASN A N 1
ATOM 725 C CA . ASN A 1 86 ? 59.913 1.971 -18.571 1.00 57.47 86 ASN A CA 1
ATOM 726 C C . ASN A 1 86 ? 59.989 0.713 -17.665 1.00 57.47 86 ASN A C 1
ATOM 728 O O . ASN A 1 86 ? 60.568 -0.290 -18.074 1.00 57.47 86 ASN A O 1
ATOM 732 N N . GLY A 1 87 ? 59.382 0.716 -16.473 1.00 52.09 87 GLY A N 1
ATOM 733 C CA . GLY A 1 87 ? 59.284 -0.444 -15.581 1.00 52.09 87 GLY A CA 1
ATOM 734 C C . GLY A 1 87 ? 58.234 -1.493 -15.981 1.00 52.09 87 GLY A C 1
ATOM 735 O O . GLY A 1 87 ? 58.422 -2.673 -15.699 1.00 52.09 87 GLY A O 1
ATOM 736 N N . CYS A 1 88 ? 57.157 -1.130 -16.691 1.00 44.34 88 CYS A N 1
ATOM 737 C CA . CYS A 1 88 ? 56.090 -2.098 -17.020 1.00 44.34 88 CYS A CA 1
ATOM 738 C C . CYS A 1 88 ? 56.366 -2.949 -18.273 1.00 44.34 88 CYS A C 1
ATOM 740 O O . CYS A 1 88 ? 55.842 -4.057 -18.395 1.00 44.34 88 CYS A O 1
ATOM 742 N N . LEU A 1 89 ? 57.225 -2.489 -19.192 1.00 44.12 89 LEU A N 1
ATOM 743 C CA . LEU A 1 89 ? 57.647 -3.286 -20.356 1.00 44.12 89 LEU A CA 1
ATOM 744 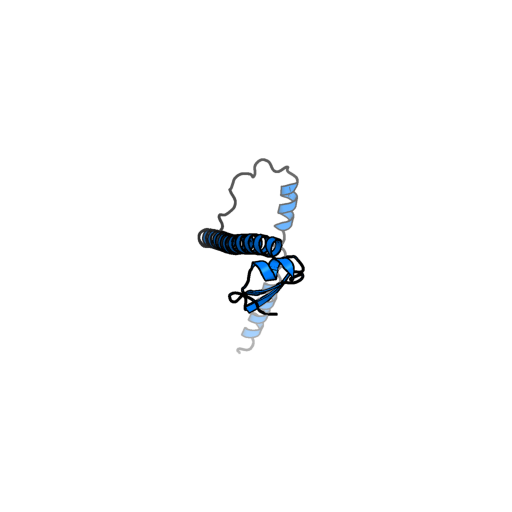C C . LEU A 1 89 ? 58.496 -4.505 -19.949 1.00 44.12 89 LEU A C 1
ATOM 746 O O . LEU A 1 89 ? 58.466 -5.526 -20.637 1.00 44.12 89 LEU A O 1
ATOM 750 N N . ALA A 1 90 ? 59.204 -4.430 -18.817 1.00 48.91 90 ALA A N 1
ATOM 751 C CA . ALA A 1 90 ? 59.947 -5.560 -18.262 1.00 48.91 90 ALA A CA 1
ATOM 752 C C . ALA A 1 90 ? 59.012 -6.652 -17.705 1.00 48.91 90 ALA A C 1
ATOM 754 O O . ALA A 1 90 ? 59.278 -7.837 -17.899 1.00 48.91 90 ALA A O 1
ATOM 755 N N . ALA A 1 91 ? 57.879 -6.263 -17.107 1.00 44.09 91 ALA A N 1
ATOM 756 C CA . ALA A 1 91 ? 56.894 -7.196 -16.558 1.00 44.09 91 ALA A CA 1
ATOM 757 C C . ALA A 1 91 ? 56.115 -7.956 -17.650 1.00 44.09 91 ALA A C 1
ATOM 759 O O . ALA A 1 91 ? 55.819 -9.138 -17.494 1.00 44.09 91 ALA A O 1
ATOM 760 N N . TRP A 1 92 ? 55.841 -7.326 -18.799 1.00 37.56 92 TRP A N 1
ATOM 761 C CA . TRP A 1 92 ? 55.126 -7.989 -19.902 1.00 37.56 92 TRP A CA 1
ATOM 762 C C . TRP A 1 92 ? 56.040 -8.832 -20.812 1.00 37.56 92 TRP A C 1
ATOM 764 O O . TRP A 1 92 ? 55.601 -9.813 -21.410 1.00 37.56 92 TRP A O 1
ATOM 774 N N . LYS A 1 93 ? 57.348 -8.530 -20.878 1.00 44.19 93 LYS A N 1
ATOM 775 C CA . LYS A 1 93 ? 58.327 -9.411 -21.549 1.00 44.19 93 LYS A CA 1
ATOM 776 C C . LYS A 1 93 ? 58.604 -10.714 -20.784 1.00 44.19 93 LYS A C 1
ATOM 778 O O . LYS A 1 93 ? 59.137 -11.642 -21.390 1.00 44.19 93 LYS A O 1
ATOM 783 N N . GLN A 1 94 ? 58.240 -10.804 -19.501 1.00 45.09 94 GLN A N 1
ATOM 784 C CA . GLN A 1 94 ? 58.317 -12.051 -18.729 1.00 45.09 94 GLN A CA 1
ATOM 785 C C . GLN A 1 94 ? 57.092 -12.954 -18.945 1.00 45.09 94 GLN A C 1
ATOM 787 O O . GLN A 1 94 ? 57.255 -14.168 -19.023 1.00 45.09 94 GLN A O 1
ATOM 792 N N . SER A 1 95 ? 55.890 -12.404 -19.156 1.00 40.44 95 SER A N 1
ATOM 793 C CA . SER A 1 95 ? 54.692 -13.214 -19.448 1.00 40.44 95 SER A CA 1
ATOM 794 C C . SER A 1 95 ? 54.639 -13.739 -20.891 1.00 40.44 95 SER A C 1
ATOM 796 O O . SER A 1 95 ? 54.044 -14.782 -21.144 1.00 40.44 95 SER A O 1
ATOM 798 N N . ALA A 1 96 ? 55.330 -13.087 -21.833 1.00 41.53 96 ALA A N 1
ATOM 799 C CA . ALA A 1 96 ? 55.495 -13.560 -23.213 1.00 41.53 96 ALA A CA 1
ATOM 800 C C . ALA A 1 96 ? 56.721 -14.478 -23.422 1.00 41.53 96 ALA A C 1
ATOM 802 O O . ALA A 1 96 ? 57.138 -14.711 -24.556 1.00 41.53 96 ALA A O 1
ATOM 803 N N . ARG A 1 97 ? 57.308 -15.014 -22.342 1.00 41.47 97 ARG A N 1
ATOM 804 C CA . ARG A 1 97 ? 58.344 -16.060 -22.390 1.00 41.47 97 ARG A CA 1
ATOM 805 C C . ARG A 1 97 ? 57.853 -17.341 -21.698 1.00 41.47 97 ARG A C 1
ATOM 807 O O . ARG A 1 97 ? 58.553 -17.937 -20.895 1.00 41.47 97 ARG A O 1
ATOM 814 N N . MET A 1 98 ? 56.642 -17.773 -22.050 1.00 38.66 98 MET A N 1
ATOM 815 C CA . MET A 1 98 ? 56.117 -19.126 -21.806 1.00 38.66 98 MET A CA 1
ATOM 816 C C . MET A 1 98 ? 55.841 -19.855 -23.136 1.00 38.66 98 MET A C 1
ATOM 818 O O . MET A 1 98 ? 54.857 -20.561 -23.305 1.00 38.66 98 MET A O 1
ATOM 822 N N . THR A 1 99 ? 56.749 -19.705 -24.101 1.00 47.03 99 THR A N 1
ATOM 823 C CA . THR A 1 99 ? 56.914 -20.626 -25.242 1.00 47.03 99 THR A CA 1
ATOM 824 C C . THR A 1 99 ? 58.228 -21.395 -25.105 1.00 47.03 99 THR A C 1
ATOM 826 O O . THR A 1 99 ? 59.029 -21.498 -26.028 1.00 47.03 99 THR A O 1
ATOM 829 N N . ALA A 1 100 ? 58.460 -21.948 -23.916 1.00 47.81 100 ALA A N 1
ATOM 830 C CA . ALA A 1 100 ? 59.504 -22.931 -23.666 1.00 47.81 100 ALA A CA 1
ATOM 831 C C . ALA A 1 100 ? 58.852 -24.135 -22.975 1.00 47.81 100 ALA A C 1
ATOM 833 O O . ALA A 1 100 ? 58.788 -24.171 -21.755 1.00 47.81 100 ALA A O 1
ATOM 834 N N . TRP A 1 101 ? 58.301 -25.032 -23.806 1.00 33.50 101 TRP A N 1
ATOM 835 C CA . TRP A 1 101 ? 57.812 -26.418 -23.613 1.00 33.50 101 TRP A CA 1
ATOM 836 C C . TRP A 1 101 ? 56.625 -26.576 -24.587 1.00 33.50 101 TRP A C 1
ATOM 838 O O . TRP A 1 101 ? 55.547 -26.064 -24.336 1.00 33.50 101 TRP A O 1
ATOM 848 N N . GLN A 1 102 ? 56.758 -27.163 -25.779 1.00 36.38 102 GLN A N 1
ATOM 849 C CA . GLN A 1 102 ? 57.165 -28.550 -25.986 1.00 36.38 102 GLN A CA 1
ATOM 850 C C . GLN A 1 102 ? 57.953 -28.761 -27.300 1.00 36.38 102 GLN A C 1
ATOM 852 O O . GLN A 1 102 ? 57.364 -28.873 -28.372 1.00 36.38 102 GLN A O 1
ATOM 857 N N . PRO A 1 103 ? 59.270 -29.004 -27.210 1.00 39.94 103 PRO A N 1
ATOM 858 C CA . PRO A 1 103 ? 59.999 -29.852 -28.152 1.00 39.94 103 PRO A CA 1
ATOM 859 C C . PRO A 1 103 ? 59.846 -31.358 -27.827 1.00 39.94 103 PRO A C 1
ATOM 861 O O . PRO A 1 103 ? 60.424 -32.195 -28.512 1.00 39.94 103 PRO A O 1
ATOM 864 N N . CYS A 1 104 ? 59.079 -31.742 -26.794 1.00 40.12 104 CYS A N 1
ATOM 865 C CA . CYS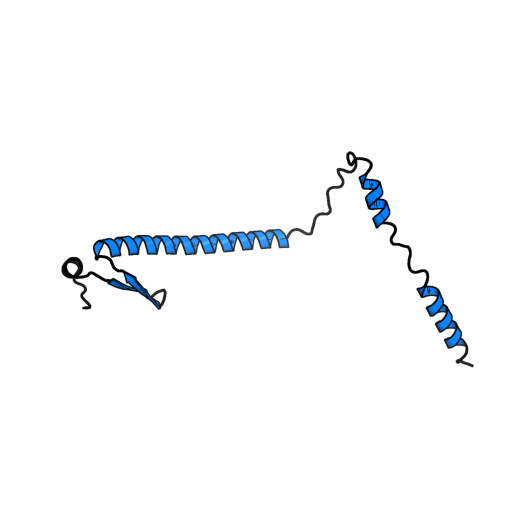 A 1 104 ? 58.990 -33.133 -26.319 1.00 40.12 104 CYS A CA 1
ATOM 866 C C . CYS A 1 104 ? 57.970 -34.022 -27.062 1.00 40.12 104 CYS A C 1
ATOM 868 O O . CYS A 1 104 ? 58.099 -35.245 -27.022 1.00 40.12 104 CYS A O 1
ATOM 870 N N . VAL A 1 105 ? 56.988 -33.460 -27.779 1.00 44.75 105 VAL A N 1
ATOM 871 C CA . VAL A 1 105 ? 55.949 -34.263 -28.467 1.00 44.75 105 VAL A CA 1
ATOM 872 C C . VAL A 1 105 ? 56.448 -34.856 -29.794 1.00 44.75 105 VAL A C 1
ATOM 874 O O . VAL A 1 105 ? 55.982 -35.913 -30.224 1.00 44.75 105 VAL A O 1
ATOM 877 N N . SER A 1 106 ? 57.472 -34.263 -30.415 1.00 48.59 106 SER A N 1
ATOM 878 C CA . SER A 1 106 ? 57.990 -34.731 -31.709 1.00 48.59 106 SER A CA 1
ATOM 879 C C . SER A 1 106 ? 58.740 -36.067 -31.614 1.00 48.59 106 SER A C 1
ATOM 881 O O . SER A 1 106 ? 58.688 -36.869 -32.546 1.00 48.59 106 SER A O 1
ATOM 883 N N . ARG A 1 107 ? 59.381 -36.378 -30.476 1.00 51.88 107 ARG A N 1
ATOM 884 C CA . ARG A 1 107 ? 60.189 -37.604 -30.331 1.00 51.88 107 ARG A CA 1
ATOM 885 C C . ARG A 1 107 ? 59.354 -38.863 -30.088 1.00 51.88 107 ARG A C 1
ATOM 887 O O . ARG A 1 107 ? 59.773 -39.943 -30.496 1.00 51.88 107 ARG A O 1
ATOM 894 N N . ILE A 1 108 ? 58.174 -38.734 -29.478 1.00 54.09 108 ILE A N 1
ATOM 895 C CA . ILE A 1 108 ? 57.263 -39.863 -29.215 1.00 54.09 108 ILE A CA 1
ATOM 896 C C . ILE A 1 108 ? 56.506 -40.253 -30.494 1.00 54.09 108 ILE A C 1
ATOM 898 O O . ILE A 1 108 ? 56.421 -41.439 -30.817 1.00 54.09 108 ILE A O 1
ATOM 902 N N . LEU A 1 109 ? 56.061 -39.274 -31.290 1.00 51.62 109 LEU A N 1
ATOM 903 C CA . LEU A 1 109 ? 55.375 -39.532 -32.563 1.00 51.62 109 LEU A CA 1
ATOM 904 C C . LEU A 1 109 ? 56.313 -40.110 -33.639 1.00 51.62 109 LEU A C 1
ATOM 906 O O . LEU A 1 109 ? 55.932 -41.045 -34.344 1.00 51.62 109 LEU A O 1
ATOM 910 N N . LEU A 1 110 ? 57.572 -39.658 -33.707 1.00 56.31 110 LEU A N 1
ATOM 911 C CA . LEU A 1 110 ? 58.568 -40.224 -34.631 1.00 56.31 110 LEU A CA 1
ATOM 912 C C . LEU A 1 110 ? 58.999 -41.655 -34.254 1.00 56.31 110 LEU A C 1
ATOM 914 O O . LEU A 1 110 ? 59.283 -42.464 -35.140 1.00 56.31 110 LEU A O 1
ATOM 918 N N . ARG A 1 111 ? 59.000 -42.017 -32.960 1.00 53.25 111 ARG A N 1
ATOM 919 C CA . ARG A 1 111 ? 59.285 -43.397 -32.516 1.00 53.25 111 ARG A CA 1
ATOM 920 C C . ARG A 1 111 ? 58.113 -44.349 -32.786 1.00 53.25 111 ARG A C 1
ATOM 922 O O . ARG A 1 111 ? 58.348 -45.490 -33.176 1.00 53.25 111 ARG A O 1
ATOM 929 N N . ALA A 1 112 ? 56.872 -43.872 -32.658 1.00 52.84 112 ALA A N 1
ATOM 930 C CA . ALA A 1 112 ? 55.670 -44.648 -32.971 1.00 52.84 112 ALA A CA 1
ATOM 931 C C . ALA A 1 112 ? 55.508 -44.918 -34.482 1.00 52.84 112 ALA A C 1
ATOM 933 O O . ALA A 1 112 ? 55.064 -46.000 -34.867 1.00 52.84 112 ALA A O 1
ATOM 934 N N . ALA A 1 113 ? 55.926 -43.982 -35.343 1.00 54.78 113 ALA A N 1
ATOM 935 C CA . ALA A 1 113 ? 55.924 -44.169 -36.796 1.00 54.78 113 ALA A CA 1
ATOM 936 C C . ALA A 1 113 ? 5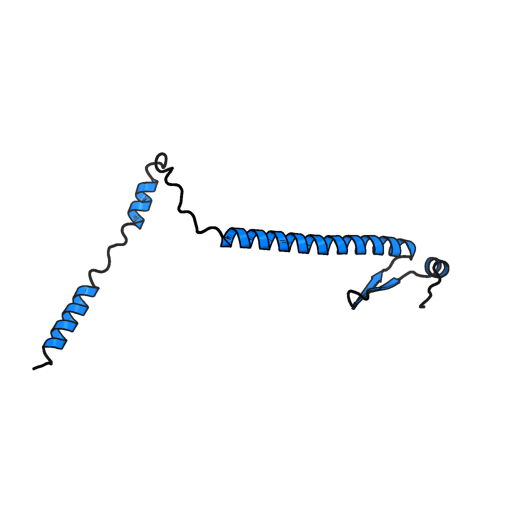6.954 -45.220 -37.264 1.00 54.78 113 ALA A C 1
ATOM 938 O O . ALA A 1 113 ? 56.667 -46.003 -38.166 1.00 54.78 113 ALA A O 1
ATOM 939 N N . ARG A 1 114 ? 58.124 -45.301 -36.609 1.00 5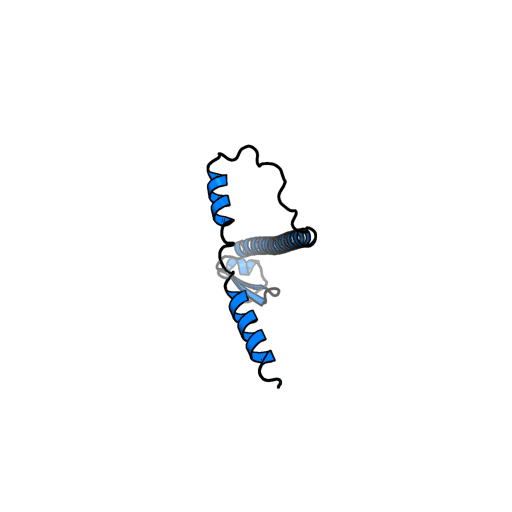0.56 114 ARG A N 1
ATOM 940 C CA . ARG A 1 114 ? 59.206 -46.241 -36.970 1.00 50.56 114 ARG A CA 1
ATOM 941 C C . ARG A 1 114 ? 58.980 -47.682 -36.488 1.00 50.56 114 ARG A C 1
ATOM 943 O O . ARG A 1 114 ? 59.558 -48.605 -37.048 1.00 50.56 114 ARG A O 1
ATOM 950 N N . LEU A 1 115 ? 58.142 -47.882 -35.468 1.00 50.72 115 LEU A N 1
ATOM 951 C CA . LEU A 1 115 ? 57.702 -49.213 -35.022 1.00 50.72 115 LEU A CA 1
ATOM 952 C C . LEU A 1 115 ? 56.572 -49.772 -35.902 1.00 50.72 115 LEU A C 1
ATOM 954 O O . LEU A 1 115 ? 56.517 -50.976 -36.134 1.00 50.72 115 LEU A O 1
ATOM 958 N N . ARG A 1 116 ? 55.717 -48.903 -36.457 1.00 49.16 116 ARG A N 1
ATOM 959 C CA . ARG A 1 116 ? 54.570 -49.305 -37.288 1.00 49.16 116 ARG A CA 1
ATOM 960 C C . ARG A 1 116 ? 54.952 -49.696 -38.726 1.00 49.16 116 ARG A C 1
ATOM 962 O O . ARG A 1 116 ? 54.208 -50.430 -39.363 1.00 49.16 116 ARG A O 1
ATOM 969 N N . SER A 1 117 ? 56.118 -49.268 -39.221 1.00 47.12 117 SER A N 1
ATOM 970 C CA . SER A 1 117 ? 56.665 -49.686 -40.524 1.00 47.12 117 SER A CA 1
ATOM 971 C C . SER A 1 117 ? 57.517 -50.963 -40.475 1.00 47.12 117 SER A C 1
ATOM 973 O O . SER A 1 117 ? 57.903 -51.466 -41.523 1.00 47.12 117 SER A O 1
ATOM 975 N N . ARG A 1 118 ? 57.802 -51.507 -39.280 1.00 52.91 118 ARG A N 1
ATOM 976 C CA . ARG A 1 118 ? 58.605 -52.732 -39.090 1.00 52.91 118 ARG A CA 1
ATOM 977 C C . ARG A 1 118 ? 57.770 -53.987 -38.786 1.00 52.91 118 ARG A C 1
ATOM 979 O O . ARG A 1 118 ? 58.336 -55.064 -38.705 1.00 52.91 118 ARG A O 1
ATOM 986 N N . GLN A 1 119 ? 56.449 -53.846 -38.627 1.00 55.28 119 GLN A N 1
ATOM 987 C CA . GLN A 1 119 ? 55.472 -54.943 -38.459 1.00 55.28 119 GLN A CA 1
ATOM 988 C C . GLN A 1 119 ? 54.623 -55.186 -39.723 1.00 55.28 119 GLN A C 1
ATOM 990 O O . GLN A 1 119 ? 53.584 -55.834 -39.666 1.00 55.28 119 GLN A O 1
ATOM 995 N N . ARG A 1 120 ? 55.029 -54.616 -40.864 1.00 46.56 120 ARG A N 1
ATOM 996 C CA . ARG A 1 120 ? 54.359 -54.776 -42.162 1.00 46.56 120 ARG A CA 1
ATOM 997 C C . ARG A 1 120 ? 55.333 -55.352 -43.208 1.00 46.56 120 ARG A C 1
ATOM 999 O O . ARG A 1 120 ? 55.385 -54.858 -44.331 1.00 46.56 120 ARG A O 1
ATOM 1006 N N . VAL A 1 121 ? 56.127 -56.337 -42.774 1.00 50.56 121 VAL A N 1
ATOM 1007 C CA . VAL A 1 121 ? 56.845 -57.359 -43.563 1.00 50.56 121 VAL A CA 1
ATOM 1008 C C . VAL A 1 121 ? 56.585 -58.685 -42.867 1.00 50.56 121 VAL A C 1
ATOM 1010 O O . VAL A 1 121 ? 56.691 -58.680 -41.618 1.00 50.56 121 VAL A O 1
#

Solvent-accessible surface area (backbone atoms only — not comparable to full-atom values): 7753 Å² total; per-residue (Å²): 136,95,77,86,57,65,71,62,40,54,76,69,40,61,64,44,78,47,77,41,81,92,74,76,45,79,46,81,39,86,44,42,49,73,61,46,55,54,50,50,54,51,50,53,54,49,52,57,49,51,53,52,50,51,52,51,51,51,50,53,51,50,54,53,52,54,57,58,73,76,51,76,85,75,76,79,74,99,72,83,87,84,81,70,67,83,70,57,63,60,60,53,59,56,70,74,63,77,85,82,82,76,84,69,65,63,61,57,57,56,52,53,55,60,55,62,67,68,73,75,116

Radius of gyration: 38.36 Å; Cα contacts (8 Å, |Δi|>4): 41; chains: 1; bounding box: 83×65×64 Å

pLDDT: mean 70.45, std 19.69, range [33.5, 93.25]

Sequence (121 aa):
MISHDVELLEATVNKVYHLDANRAQIDFYNMGWKRYLQQRETDERARKRERANAEKKAQVLMDQANKMRAKPPRPWPRRTWRSVPNGCLAAWKQSARMTAWQPCVSRILLRAARLRSRQRV

Foldseek 3Di:
DDDPDLVVQQVDDQKDWDQDPVVRDIDIDRHGDVVVVVVVVVVVVVVVVVVVVVVVVVVVVVVVVVVVVPDDDDPDPPDDPDDDPPVVVVVVVVVVPPPPDDPPPVVVVVVVVVVVVVVPD

Mean predicted aligned error: 17.76 Å